Protein AF-A0A660Y9D9-F1 (afdb_monomer)

Structure (mmCIF, N/CA/C/O backbone):
data_AF-A0A660Y9D9-F1
#
_entry.id   AF-A0A660Y9D9-F1
#
loop_
_atom_site.group_PDB
_atom_site.id
_atom_site.type_symbol
_atom_site.label_atom_id
_atom_site.label_alt_id
_atom_site.label_comp_id
_atom_site.label_asym_id
_atom_site.label_entity_id
_atom_site.label_seq_id
_atom_site.pdbx_PDB_ins_code
_atom_site.Cartn_x
_atom_site.Cartn_y
_atom_site.Cartn_z
_atom_site.occupancy
_atom_site.B_iso_or_equiv
_atom_site.auth_seq_id
_atom_site.auth_comp_id
_atom_site.auth_asym_id
_atom_site.auth_atom_id
_atom_site.pdbx_PDB_model_num
ATOM 1 N N . MET A 1 1 ? -37.064 10.511 52.163 1.00 46.44 1 MET A N 1
ATOM 2 C CA . MET A 1 1 ? -36.930 10.255 53.614 1.00 46.44 1 MET A CA 1
ATOM 3 C C . MET A 1 1 ? -36.097 8.996 53.755 1.00 46.44 1 MET A C 1
ATOM 5 O O . MET A 1 1 ? -36.526 7.976 53.234 1.00 46.44 1 MET A O 1
ATOM 9 N N . ASN A 1 2 ? -34.908 9.075 54.355 1.00 69.94 2 ASN A N 1
ATOM 10 C CA . ASN A 1 2 ? -34.035 7.909 54.524 1.00 69.94 2 ASN A CA 1
ATOM 11 C C . ASN A 1 2 ? -34.249 7.341 55.922 1.00 69.94 2 ASN A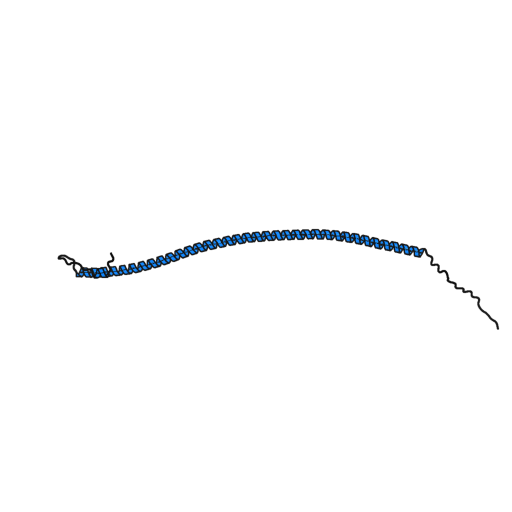 C 1
ATOM 13 O O . ASN A 1 2 ? -33.565 7.733 56.858 1.00 69.94 2 ASN A O 1
ATOM 17 N N . ILE A 1 3 ? -35.248 6.473 56.044 1.00 83.75 3 ILE A N 1
ATOM 18 C CA . ILE A 1 3 ? -35.405 5.601 57.207 1.00 83.75 3 ILE A CA 1
ATOM 19 C C . ILE A 1 3 ? -34.491 4.399 56.970 1.00 83.75 3 ILE A C 1
ATOM 21 O O . ILE A 1 3 ? -34.506 3.821 55.884 1.00 83.75 3 ILE A O 1
ATOM 25 N N . THR A 1 4 ? -33.670 4.050 57.954 1.00 90.12 4 THR A N 1
ATOM 26 C CA . THR A 1 4 ? -32.814 2.860 57.921 1.00 90.12 4 THR A CA 1
ATOM 27 C C . THR A 1 4 ? -33.485 1.686 58.635 1.00 90.12 4 THR A C 1
ATOM 29 O O . THR A 1 4 ? -34.384 1.875 59.451 1.00 90.12 4 THR A O 1
ATOM 32 N N . ALA A 1 5 ? -33.018 0.458 58.389 1.00 91.81 5 ALA A N 1
ATOM 33 C CA . ALA A 1 5 ? -33.470 -0.711 59.152 1.00 91.81 5 ALA A CA 1
ATOM 34 C C . ALA A 1 5 ? -33.264 -0.527 60.671 1.00 91.81 5 ALA A C 1
ATOM 36 O O . ALA A 1 5 ? -34.085 -0.961 61.477 1.00 91.81 5 ALA A O 1
ATOM 37 N N . LEU A 1 6 ? -32.203 0.188 61.068 1.00 91.56 6 LEU A N 1
ATOM 38 C CA . LEU A 1 6 ? -31.941 0.527 62.466 1.00 91.56 6 LEU A CA 1
ATOM 39 C C . LEU A 1 6 ? -32.986 1.497 63.031 1.00 91.56 6 LEU A C 1
ATOM 41 O O . LEU A 1 6 ? -33.392 1.342 64.181 1.00 91.56 6 LEU A O 1
ATOM 45 N N . ASP A 1 7 ? -33.427 2.465 62.228 1.00 93.06 7 ASP A N 1
ATOM 46 C CA . ASP A 1 7 ? -34.483 3.402 62.619 1.00 93.06 7 ASP A CA 1
ATOM 47 C C . ASP A 1 7 ? -35.822 2.675 62.793 1.00 93.06 7 ASP A C 1
ATOM 49 O O . ASP A 1 7 ? -36.541 2.964 63.743 1.00 93.06 7 ASP A O 1
ATOM 53 N N . ILE A 1 8 ? -36.118 1.675 61.950 1.00 92.75 8 ILE A N 1
ATOM 54 C CA . ILE A 1 8 ? -37.310 0.818 62.091 1.00 92.75 8 ILE A CA 1
ATOM 55 C C . ILE A 1 8 ? -37.249 0.017 63.400 1.00 92.75 8 ILE A C 1
ATOM 57 O O . ILE A 1 8 ? -38.225 0.007 64.146 1.00 92.75 8 ILE A O 1
ATOM 61 N N . ARG A 1 9 ? -36.102 -0.598 63.732 1.00 92.06 9 ARG A N 1
ATOM 62 C CA . ARG A 1 9 ? -35.943 -1.365 64.987 1.00 92.06 9 ARG A CA 1
ATOM 63 C C . ARG A 1 9 ? -36.064 -0.510 66.246 1.00 92.06 9 ARG A C 1
ATOM 65 O O . ARG A 1 9 ? -36.518 -1.003 67.273 1.00 92.06 9 ARG A O 1
ATOM 72 N N . LYS A 1 10 ? -35.608 0.744 66.187 1.00 91.75 10 LYS A N 1
ATOM 73 C CA . LYS A 1 10 ? -35.622 1.686 67.319 1.00 91.75 10 LYS A CA 1
ATOM 74 C C . LYS A 1 10 ? -36.890 2.539 67.380 1.00 91.75 10 LYS A C 1
ATOM 76 O O . LYS A 1 10 ? -36.975 3.427 68.226 1.00 91.75 10 LYS A O 1
ATOM 81 N N . GLN A 1 11 ? -37.844 2.323 66.477 1.00 91.81 11 GLN A N 1
ATOM 82 C CA . GLN A 1 11 ? -39.049 3.132 66.414 1.00 91.81 11 GLN A CA 1
ATOM 83 C C . GLN A 1 11 ? -39.934 2.871 67.636 1.00 91.81 11 GLN A C 1
ATOM 85 O O . GLN A 1 11 ? -40.468 1.782 67.817 1.00 91.81 11 GLN A O 1
ATOM 90 N N . GLU A 1 12 ? -40.152 3.909 68.441 1.00 88.81 12 GLU A N 1
ATOM 91 C CA . GLU A 1 12 ? -41.079 3.860 69.570 1.00 88.81 12 GLU A CA 1
ATOM 92 C C . GLU A 1 12 ? -42.437 4.476 69.207 1.00 88.81 12 GLU A C 1
ATOM 94 O O . GLU A 1 12 ? -42.530 5.450 68.449 1.00 88.81 12 GLU A O 1
ATOM 99 N N . PHE A 1 13 ? -43.506 3.927 69.788 1.00 89.56 13 PHE A N 1
ATOM 100 C CA . PHE A 1 13 ? -44.879 4.404 69.616 1.00 89.56 13 PHE A CA 1
ATOM 101 C C . PHE A 1 13 ? -45.487 4.833 70.956 1.00 89.56 13 PHE A C 1
ATOM 103 O O . PHE A 1 13 ? -45.232 4.241 72.006 1.00 89.56 13 PHE A O 1
ATOM 110 N N . ARG A 1 14 ? -46.335 5.869 70.934 1.00 88.62 14 ARG A N 1
ATOM 111 C CA . ARG A 1 14 ? -47.061 6.321 72.132 1.00 88.62 14 ARG A CA 1
ATOM 112 C C . ARG A 1 14 ? -48.135 5.302 72.520 1.00 88.62 14 ARG A C 1
ATOM 114 O O . ARG A 1 14 ? -48.917 4.874 71.675 1.00 88.62 14 ARG A O 1
ATOM 121 N N . LYS A 1 15 ? -48.228 4.979 73.811 1.00 86.50 15 LYS A N 1
ATOM 122 C CA . LYS A 1 15 ? -49.247 4.065 74.353 1.00 86.50 15 LYS A CA 1
ATOM 123 C C . LYS A 1 15 ? -50.598 4.776 74.495 1.00 86.50 15 LYS A C 1
ATOM 125 O O . LYS A 1 15 ? -50.654 5.905 74.978 1.00 86.50 15 LYS A O 1
ATOM 130 N N . THR A 1 16 ? -51.689 4.119 74.099 1.00 89.25 16 THR A N 1
ATOM 131 C CA . THR A 1 16 ? -53.070 4.625 74.230 1.00 89.25 16 THR A CA 1
ATOM 132 C C . THR A 1 16 ? -54.006 3.514 74.728 1.00 89.25 16 THR A C 1
ATOM 134 O O . THR A 1 16 ? -53.710 2.337 74.544 1.00 89.25 16 THR A O 1
ATOM 137 N N . LEU A 1 17 ? -55.130 3.872 75.371 1.00 79.94 17 LEU A N 1
ATOM 138 C CA . LEU A 1 17 ? -56.031 2.946 76.095 1.00 79.94 17 LEU A CA 1
ATOM 139 C C . LEU A 1 17 ? -56.668 1.838 75.213 1.00 79.94 17 LEU A C 1
ATOM 141 O O . LEU A 1 17 ? -57.260 0.902 75.738 1.00 79.94 17 LEU A O 1
ATOM 145 N N . ARG A 1 18 ? -56.568 1.943 73.879 1.00 84.81 18 ARG A N 1
ATOM 146 C CA . ARG A 1 18 ? -57.055 0.973 72.876 1.00 84.81 18 ARG A CA 1
ATOM 147 C C . ARG A 1 18 ? -56.046 0.798 71.721 1.00 84.81 18 ARG A C 1
ATOM 149 O O . ARG A 1 18 ? -56.417 0.895 70.556 1.00 84.81 18 ARG A O 1
ATOM 156 N N . GLY A 1 19 ? -54.762 0.638 72.043 1.00 87.06 19 GLY A N 1
ATOM 157 C CA . GLY A 1 19 ? -53.692 0.406 71.061 1.00 87.06 19 GLY A CA 1
ATOM 158 C C . GLY A 1 19 ? -53.494 -1.070 70.689 1.00 87.06 19 GLY A C 1
ATOM 159 O O . GLY A 1 19 ? -54.082 -1.951 71.310 1.00 87.06 19 GLY A O 1
ATOM 160 N N . PHE A 1 20 ? -52.646 -1.318 69.686 1.00 89.31 20 PHE A N 1
ATOM 161 C CA . PHE A 1 20 ? -52.146 -2.658 69.354 1.00 89.31 20 PHE A CA 1
ATOM 162 C C . PHE A 1 20 ? -51.250 -3.217 70.467 1.00 89.31 20 PHE A C 1
ATOM 164 O O . PHE A 1 20 ? -50.695 -2.449 71.262 1.00 89.31 20 PHE A O 1
ATOM 171 N N . ASP A 1 21 ? -51.098 -4.542 70.503 1.00 90.62 21 ASP A N 1
ATOM 172 C CA . ASP A 1 21 ? -50.178 -5.205 71.422 1.00 90.62 21 ASP A CA 1
ATOM 173 C C . ASP A 1 21 ? -48.735 -4.766 71.132 1.00 90.62 21 ASP A C 1
ATOM 175 O O . ASP A 1 21 ? -48.250 -4.832 70.003 1.00 90.62 21 ASP A O 1
ATOM 179 N N . THR A 1 22 ? -48.049 -4.278 72.162 1.00 88.75 22 THR A N 1
ATOM 180 C CA . THR A 1 22 ? -46.679 -3.782 72.043 1.00 88.75 22 THR A CA 1
ATOM 181 C C . THR A 1 22 ? -45.675 -4.869 71.669 1.00 88.75 22 THR A C 1
ATOM 183 O O . THR A 1 22 ? -44.701 -4.557 70.991 1.00 88.75 22 THR A O 1
ATOM 186 N N . GLU A 1 23 ? -45.889 -6.114 72.098 1.00 90.31 23 GLU A N 1
ATOM 187 C CA . GLU A 1 23 ? -44.989 -7.231 71.792 1.00 90.31 23 GLU A CA 1
ATOM 188 C C . GLU A 1 23 ? -45.150 -7.666 70.329 1.00 90.31 23 GLU A C 1
ATOM 190 O O . GLU A 1 23 ? -44.163 -7.790 69.606 1.00 90.31 23 GLU A O 1
ATOM 195 N N . GLU A 1 24 ? -46.392 -7.768 69.848 1.00 93.56 24 GLU A N 1
ATOM 196 C CA . GLU A 1 24 ? -46.696 -8.077 68.443 1.00 93.56 24 GLU A CA 1
ATOM 197 C C . GLU A 1 24 ? -46.163 -6.993 67.491 1.00 93.56 24 GLU A C 1
ATOM 199 O O . GLU A 1 24 ? -45.540 -7.300 66.470 1.00 93.56 24 GLU A O 1
ATOM 204 N N . VAL A 1 25 ? -46.335 -5.714 67.850 1.00 93.56 25 VAL A N 1
ATOM 205 C CA . VAL A 1 25 ? -45.777 -4.590 67.084 1.00 93.56 25 VAL A CA 1
ATOM 206 C C . VAL A 1 25 ? -44.250 -4.658 67.044 1.00 93.56 25 VAL A C 1
ATOM 208 O O . VAL A 1 25 ? -43.673 -4.441 65.980 1.00 93.56 25 VAL A O 1
ATOM 211 N N . GLN A 1 26 ? -43.583 -4.992 68.153 1.00 91.56 26 GLN A N 1
ATOM 212 C CA . GLN A 1 26 ? -42.122 -5.090 68.188 1.00 91.56 26 GLN A CA 1
ATOM 213 C C . GLN A 1 26 ? -41.598 -6.218 67.285 1.00 91.56 26 GLN A C 1
ATOM 215 O O . GLN A 1 26 ? -40.670 -5.991 66.509 1.00 91.56 26 GLN A O 1
ATOM 220 N N . VAL A 1 27 ? -42.227 -7.399 67.319 1.00 95.06 27 VAL A N 1
ATOM 221 C CA . VAL A 1 27 ? -41.882 -8.531 66.436 1.00 95.06 27 VAL A CA 1
ATOM 222 C C . VAL A 1 27 ? -42.085 -8.165 64.960 1.00 95.06 27 VAL A C 1
ATOM 224 O O . VAL A 1 27 ? -41.260 -8.501 64.101 1.00 95.06 27 VAL A O 1
ATOM 227 N N . PHE A 1 28 ? -43.157 -7.432 64.646 1.00 95.56 28 PHE A N 1
ATOM 228 C CA . PHE A 1 28 ? -43.389 -6.935 63.292 1.00 95.56 28 PHE A CA 1
ATOM 229 C C . PHE A 1 28 ? -42.315 -5.928 62.854 1.00 95.56 28 PHE A C 1
ATOM 231 O O . PHE A 1 28 ? -41.824 -6.027 61.730 1.00 95.56 28 PHE A O 1
ATOM 238 N N . LEU A 1 29 ? -41.912 -4.990 63.721 1.00 95.25 29 LEU A N 1
ATOM 239 C CA . LEU A 1 29 ? -40.839 -4.030 63.428 1.00 95.25 29 LEU A CA 1
ATOM 240 C C . LEU A 1 29 ? -39.491 -4.719 63.200 1.00 95.25 29 LEU A C 1
ATOM 242 O O . LEU A 1 29 ? -38.760 -4.311 62.300 1.00 95.25 29 LEU A O 1
ATOM 246 N N . GLU A 1 30 ? -39.164 -5.765 63.964 1.00 94.94 30 GLU A N 1
ATOM 247 C CA . GLU A 1 30 ? -37.960 -6.573 63.729 1.00 94.94 30 GLU A CA 1
ATOM 248 C C . GLU A 1 30 ? -37.997 -7.238 62.352 1.00 94.94 30 GLU A C 1
ATOM 250 O O . GLU A 1 30 ? -37.072 -7.065 61.558 1.00 94.94 30 GLU A O 1
ATOM 255 N N . THR A 1 31 ? -39.107 -7.901 62.022 1.00 96.12 31 THR A N 1
ATOM 256 C CA . THR A 1 31 ? -39.289 -8.559 60.719 1.00 96.12 31 THR A CA 1
ATOM 257 C C . THR A 1 31 ? -39.234 -7.553 59.563 1.00 96.12 31 THR A C 1
ATOM 259 O O . THR A 1 31 ? -38.600 -7.798 58.534 1.00 96.12 31 THR A O 1
ATOM 262 N N . ALA A 1 32 ? -39.876 -6.392 59.725 1.00 95.75 32 ALA A N 1
ATOM 263 C CA . ALA A 1 32 ? -39.870 -5.320 58.736 1.00 95.75 32 ALA A CA 1
ATOM 264 C C . ALA A 1 32 ? -38.468 -4.724 58.556 1.00 95.75 32 ALA A C 1
ATOM 266 O O . ALA A 1 32 ? -38.061 -4.450 57.426 1.00 95.75 32 ALA A O 1
ATOM 267 N N . ALA A 1 33 ? -37.715 -4.549 59.644 1.00 95.69 33 ALA A N 1
ATOM 268 C CA . ALA A 1 33 ? -36.340 -4.079 59.587 1.00 95.69 33 ALA A CA 1
ATOM 269 C C . ALA A 1 33 ? -35.421 -5.073 58.866 1.00 95.69 33 ALA A C 1
ATOM 271 O O . ALA A 1 33 ? -34.627 -4.647 58.028 1.00 95.69 33 ALA A O 1
ATOM 272 N N . ASP A 1 34 ? -35.559 -6.374 59.129 1.00 96.31 34 ASP A N 1
ATOM 273 C CA . ASP A 1 34 ? -34.775 -7.425 58.467 1.00 96.31 34 ASP A CA 1
ATOM 274 C C . ASP A 1 34 ? -35.046 -7.463 56.961 1.00 96.31 34 ASP A C 1
ATOM 276 O O . ASP A 1 34 ? -34.116 -7.460 56.148 1.00 96.31 34 ASP A O 1
ATOM 280 N N . ALA A 1 35 ? -36.324 -7.420 56.571 1.00 95.62 35 ALA A N 1
ATOM 281 C CA . ALA A 1 35 ? -36.722 -7.345 55.169 1.00 95.62 35 ALA A CA 1
ATOM 282 C C . ALA A 1 35 ? -36.191 -6.068 54.495 1.00 95.62 35 ALA A C 1
ATOM 284 O O . ALA A 1 35 ? -35.715 -6.110 53.357 1.00 95.62 35 ALA A O 1
ATOM 285 N N . PHE A 1 36 ? -36.224 -4.933 55.200 1.00 95.69 36 PHE A N 1
ATOM 286 C CA . PHE A 1 36 ? -35.705 -3.666 54.693 1.00 95.69 36 PHE A CA 1
ATOM 287 C C . PHE A 1 36 ? -34.180 -3.689 54.530 1.00 95.69 36 PHE A C 1
ATOM 289 O O . PHE A 1 36 ? -33.657 -3.178 53.535 1.00 95.69 36 PHE A O 1
ATOM 296 N N . GLU A 1 37 ? -33.449 -4.311 55.457 1.00 94.81 37 GLU A N 1
ATOM 297 C CA . GLU A 1 37 ? -31.999 -4.484 55.349 1.00 94.81 37 GLU A CA 1
ATOM 298 C C . GLU A 1 37 ? -31.635 -5.377 54.156 1.00 94.81 37 GLU A C 1
ATOM 300 O O . GLU A 1 37 ? -30.747 -5.023 53.373 1.00 94.81 37 GLU A O 1
ATOM 305 N N . ALA A 1 38 ? -32.353 -6.490 53.972 1.00 96.00 38 ALA A N 1
ATOM 306 C CA . ALA A 1 38 ? -32.176 -7.384 52.831 1.00 96.00 38 ALA A CA 1
ATOM 307 C C . ALA A 1 38 ? -32.410 -6.654 51.498 1.00 96.00 38 ALA A C 1
ATOM 309 O O . ALA A 1 38 ? -31.541 -6.681 50.624 1.00 96.00 38 ALA A O 1
ATOM 310 N N . LEU A 1 39 ? -33.518 -5.912 51.383 1.00 96.38 39 LEU A N 1
ATOM 311 C CA . LEU A 1 39 ? -33.822 -5.080 50.214 1.00 96.38 39 LEU A CA 1
ATOM 312 C C . LEU A 1 39 ? -32.748 -4.019 49.963 1.00 96.38 39 LEU A C 1
ATOM 314 O O . LEU A 1 39 ? -32.374 -3.772 48.818 1.00 96.38 39 LEU A O 1
ATOM 318 N N . THR A 1 40 ? -32.226 -3.388 51.016 1.00 94.75 40 THR A N 1
ATOM 319 C CA . THR A 1 40 ? -31.189 -2.357 50.877 1.00 94.75 40 THR A CA 1
ATOM 320 C C . THR A 1 40 ? -29.881 -2.955 50.353 1.00 94.75 40 THR A C 1
ATOM 322 O O . THR A 1 40 ? -29.260 -2.378 49.457 1.00 94.75 40 THR A O 1
ATOM 325 N N . LYS A 1 41 ? -29.484 -4.131 50.860 1.00 95.69 41 LYS A N 1
ATOM 326 C CA . LYS A 1 41 ? -28.310 -4.878 50.379 1.00 95.69 41 LYS A CA 1
ATOM 327 C C . LYS A 1 41 ? -28.470 -5.309 48.923 1.00 95.69 41 LYS A C 1
ATOM 329 O O . LYS A 1 41 ? -27.555 -5.113 48.126 1.00 95.69 41 LYS A O 1
ATOM 334 N N . GLU A 1 42 ? -29.632 -5.843 48.563 1.00 97.38 42 GLU A N 1
ATOM 335 C CA . GLU A 1 42 ? -29.926 -6.262 47.193 1.00 97.38 42 GLU A CA 1
ATOM 336 C C . GLU A 1 42 ? -29.922 -5.067 46.224 1.00 97.38 42 GLU A C 1
ATOM 338 O O . GLU A 1 42 ? -29.299 -5.119 45.165 1.00 97.38 42 GLU A O 1
ATOM 343 N N . ASN A 1 43 ? -30.521 -3.938 46.620 1.00 96.75 43 ASN A N 1
ATOM 344 C CA . ASN A 1 43 ? -30.518 -2.712 45.823 1.00 96.75 43 ASN A CA 1
ATOM 345 C C . ASN A 1 43 ? -29.094 -2.179 45.605 1.00 96.75 43 ASN A C 1
ATOM 347 O O . ASN A 1 43 ? -28.745 -1.795 44.490 1.00 96.75 43 ASN A O 1
ATOM 351 N N . ALA A 1 44 ? -28.247 -2.202 46.641 1.00 96.31 44 ALA A N 1
ATOM 352 C CA . ALA A 1 44 ? -26.841 -1.830 46.513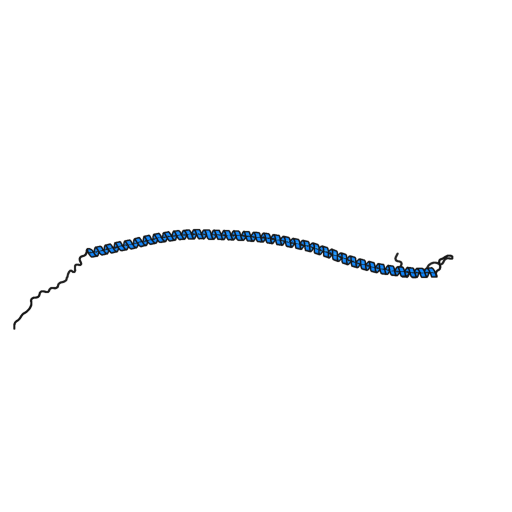 1.00 96.31 44 ALA A CA 1
ATOM 353 C C . ALA A 1 44 ? -26.094 -2.747 45.527 1.00 96.31 44 ALA A C 1
ATOM 355 O O . ALA A 1 44 ? -25.396 -2.248 44.643 1.00 96.31 44 ALA A O 1
ATOM 356 N N . ALA A 1 45 ? -26.302 -4.065 45.614 1.00 97.62 45 ALA A N 1
ATOM 357 C CA . ALA A 1 45 ? -25.702 -5.034 44.697 1.00 97.62 45 ALA A CA 1
ATOM 358 C C . ALA A 1 45 ? -26.178 -4.842 43.244 1.00 97.62 45 ALA A C 1
ATOM 360 O O . ALA A 1 45 ? -25.374 -4.912 42.308 1.00 97.62 45 ALA A O 1
ATOM 361 N N . PHE A 1 46 ? -27.467 -4.555 43.031 1.00 98.12 46 PHE A N 1
ATOM 362 C CA . PHE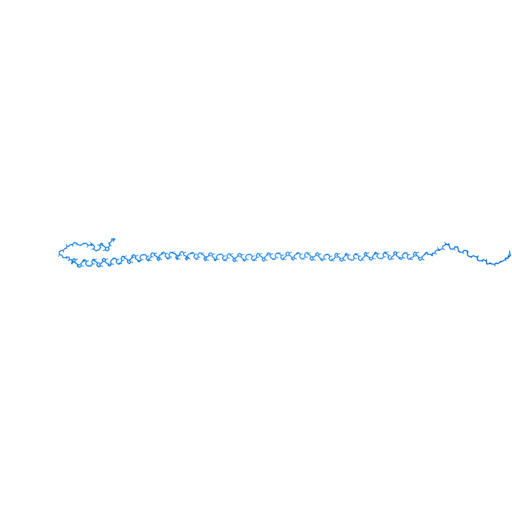 A 1 46 ? -27.989 -4.246 41.700 1.00 98.12 46 PHE A CA 1
ATOM 363 C C . PHE A 1 46 ? -27.424 -2.946 41.141 1.00 98.12 46 PHE A C 1
ATOM 365 O O . PHE A 1 46 ? -27.028 -2.932 39.979 1.00 98.12 46 PHE A O 1
ATOM 372 N N . ARG A 1 47 ? -27.322 -1.881 41.945 1.00 97.81 47 ARG A N 1
ATOM 373 C CA . ARG A 1 47 ? -26.709 -0.614 41.509 1.00 97.81 47 ARG A CA 1
ATOM 374 C C . ARG A 1 47 ? -25.260 -0.803 41.084 1.00 97.81 47 A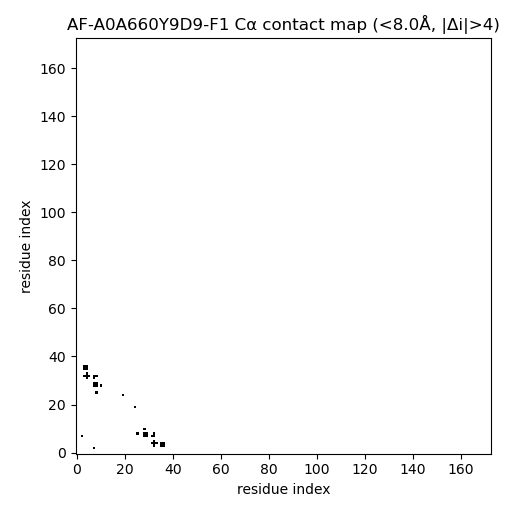RG A C 1
ATOM 376 O O . ARG A 1 47 ? -24.870 -0.322 40.028 1.00 97.81 47 ARG A O 1
ATOM 383 N N . GLU A 1 48 ? -24.484 -1.554 41.859 1.00 98.19 48 GLU A N 1
ATOM 384 C CA . GLU A 1 48 ? -23.097 -1.867 41.511 1.00 98.19 48 GLU A CA 1
ATOM 385 C C . GLU A 1 48 ? -23.010 -2.687 40.212 1.00 98.19 48 GLU A C 1
ATOM 387 O O . GLU A 1 48 ? -22.153 -2.451 39.360 1.00 98.19 48 GLU A O 1
ATOM 392 N N . ARG A 1 49 ? -23.923 -3.648 40.021 1.00 98.19 49 ARG A N 1
ATOM 393 C CA . ARG A 1 49 ? -23.996 -4.428 38.781 1.00 98.19 49 ARG A CA 1
ATOM 394 C C . ARG A 1 49 ? -24.386 -3.571 37.578 1.00 98.19 49 ARG A C 1
ATOM 396 O O . ARG A 1 49 ? -23.790 -3.760 36.523 1.00 98.19 49 ARG A O 1
ATOM 403 N N . ILE A 1 50 ? -25.347 -2.662 37.732 1.00 98.44 50 ILE A N 1
ATOM 404 C CA . ILE A 1 50 ? -25.754 -1.718 36.684 1.00 98.44 50 ILE A CA 1
ATOM 405 C C . ILE A 1 50 ? -24.564 -0.849 36.292 1.00 98.44 50 ILE A C 1
ATOM 407 O O . ILE A 1 50 ? -24.217 -0.836 35.118 1.00 98.44 50 ILE A O 1
ATOM 411 N N . GLN A 1 51 ? -23.866 -0.255 37.264 1.00 98.31 51 GLN A N 1
ATOM 412 C CA . GLN A 1 51 ? -22.692 0.573 36.987 1.00 98.31 51 GLN A CA 1
ATOM 413 C C . GLN A 1 51 ? -21.630 -0.192 36.183 1.00 98.31 51 GLN A C 1
ATOM 415 O O . GLN A 1 51 ? -21.161 0.286 35.156 1.00 98.31 51 GLN A O 1
ATOM 420 N N . ARG A 1 52 ? -21.306 -1.432 36.580 1.00 98.31 52 ARG A N 1
ATOM 421 C CA . ARG A 1 52 ? -20.350 -2.271 35.831 1.00 98.31 52 ARG A CA 1
ATOM 422 C C . ARG A 1 52 ? -20.791 -2.559 34.395 1.00 98.31 52 ARG A C 1
ATOM 424 O O . ARG A 1 52 ? -19.951 -2.635 33.495 1.00 98.31 52 ARG A O 1
ATOM 431 N N . LEU A 1 53 ? -22.086 -2.792 34.185 1.00 98.06 53 LEU A N 1
ATOM 432 C CA . LEU A 1 53 ? -22.639 -3.055 32.857 1.00 98.06 53 LEU A CA 1
ATOM 433 C C . LEU A 1 53 ? -22.629 -1.792 31.993 1.00 98.06 53 LEU A C 1
ATOM 435 O O . LEU A 1 53 ? -22.286 -1.884 30.819 1.00 98.06 53 LEU A O 1
ATOM 439 N N . GLU A 1 54 ? -22.945 -0.634 32.568 1.00 98.31 54 GLU A N 1
ATOM 440 C CA . GLU A 1 54 ? -22.876 0.665 31.892 1.00 98.31 54 GLU A CA 1
ATOM 441 C C . GLU A 1 54 ? -21.440 1.004 31.476 1.00 98.31 54 GLU A C 1
ATOM 443 O O . GLU A 1 54 ? -21.210 1.360 30.320 1.00 98.31 54 GLU A O 1
ATOM 448 N N . ASP A 1 55 ? -20.463 0.792 32.361 1.00 98.31 55 ASP A N 1
ATOM 449 C CA . ASP A 1 55 ? -19.043 1.000 32.055 1.00 98.31 55 ASP A CA 1
ATOM 450 C C . ASP A 1 55 ? -18.571 0.071 30.922 1.00 98.31 55 ASP A C 1
ATOM 452 O O . ASP A 1 55 ? -17.867 0.491 29.998 1.00 98.31 55 ASP A O 1
ATOM 456 N N . SER A 1 56 ? -18.998 -1.196 30.957 1.00 98.19 56 SER A N 1
ATOM 457 C CA . SER A 1 56 ? -18.683 -2.175 29.908 1.00 98.19 56 SER A CA 1
ATOM 458 C C . SER A 1 56 ? -19.323 -1.795 28.574 1.00 98.19 56 SER A C 1
ATOM 460 O O . SER A 1 56 ? -18.674 -1.877 27.533 1.00 98.19 56 SER A O 1
ATOM 462 N N . LEU A 1 57 ? -20.582 -1.350 28.594 1.00 98.38 57 LEU A N 1
ATOM 463 C CA . LEU A 1 57 ? -21.290 -0.904 27.399 1.00 98.38 57 LEU A CA 1
ATOM 464 C C . LEU A 1 57 ? -20.592 0.312 26.784 1.00 98.38 57 LEU A C 1
ATOM 466 O O . LEU A 1 57 ? -20.316 0.311 25.590 1.00 98.38 57 LEU A O 1
ATOM 470 N N . ALA A 1 58 ? -20.225 1.302 27.600 1.00 98.12 58 ALA A N 1
ATOM 471 C CA . ALA A 1 58 ? -19.485 2.475 27.144 1.00 98.12 58 ALA A CA 1
ATOM 472 C C . ALA A 1 58 ? -18.136 2.096 26.508 1.00 98.12 58 ALA A C 1
ATOM 474 O O . ALA A 1 58 ? -17.756 2.653 25.474 1.00 98.12 58 ALA A O 1
ATOM 475 N N . HIS A 1 59 ? -17.426 1.122 27.088 1.00 98.12 59 HIS A N 1
ATOM 476 C CA . HIS A 1 59 ? -16.198 0.588 26.506 1.00 98.12 59 HIS A CA 1
ATOM 477 C C . HIS A 1 59 ? -16.441 -0.053 25.132 1.00 98.12 59 HIS A C 1
ATOM 479 O O . HIS A 1 59 ? -15.739 0.282 24.176 1.00 98.12 59 HIS A O 1
ATOM 485 N N . TYR A 1 60 ? -17.447 -0.925 25.014 1.00 98.25 60 TYR A N 1
ATOM 486 C CA . TYR A 1 60 ? -17.763 -1.592 23.750 1.00 98.25 60 TYR A CA 1
ATOM 487 C C . TYR A 1 60 ? -18.224 -0.619 22.667 1.00 98.25 60 TYR A C 1
ATOM 489 O O . TYR A 1 60 ? -17.746 -0.725 21.543 1.00 98.25 60 TYR A O 1
ATOM 497 N N . THR A 1 61 ? -19.050 0.376 22.997 1.00 98.12 61 THR A N 1
ATOM 498 C CA . THR A 1 61 ? -19.466 1.415 22.042 1.00 98.12 61 THR A CA 1
ATOM 499 C C . THR A 1 61 ? -18.265 2.196 21.510 1.00 98.12 61 THR A C 1
ATOM 501 O O . THR A 1 61 ? -18.154 2.451 20.312 1.00 98.12 61 THR A O 1
ATOM 504 N N . LYS A 1 62 ? -17.310 2.547 22.382 1.00 98.19 62 LYS A N 1
ATOM 505 C CA . LYS A 1 62 ? -16.088 3.242 21.957 1.00 98.19 62 LYS A CA 1
ATOM 506 C C . LYS A 1 62 ? -15.207 2.357 21.068 1.00 98.19 62 LYS A C 1
ATOM 508 O O . LYS A 1 62 ? -14.613 2.845 20.103 1.00 98.19 62 LYS A O 1
ATOM 513 N N . LEU A 1 63 ? -15.111 1.069 21.395 1.00 98.31 63 LEU A N 1
ATOM 514 C CA . LEU A 1 63 ? -14.369 0.095 20.599 1.00 98.31 63 LEU A CA 1
ATOM 515 C C . LEU A 1 63 ? -15.001 -0.087 19.216 1.00 98.31 63 LEU A C 1
ATOM 517 O O . LEU A 1 63 ? -14.286 -0.043 18.220 1.00 98.31 63 LEU A O 1
ATOM 521 N N . GLU A 1 64 ? -16.323 -0.235 19.150 1.00 98.12 64 GLU A N 1
ATOM 522 C CA . GLU A 1 64 ? -17.082 -0.328 17.901 1.00 98.12 64 GLU A CA 1
ATOM 523 C C . GLU A 1 64 ? -16.830 0.891 17.011 1.00 98.12 64 GLU A C 1
ATOM 525 O O . GLU A 1 64 ? -16.473 0.733 15.844 1.00 98.12 64 GLU A O 1
ATOM 530 N N . GLN A 1 65 ? -16.903 2.099 17.576 1.00 98.00 65 GLN A N 1
ATOM 531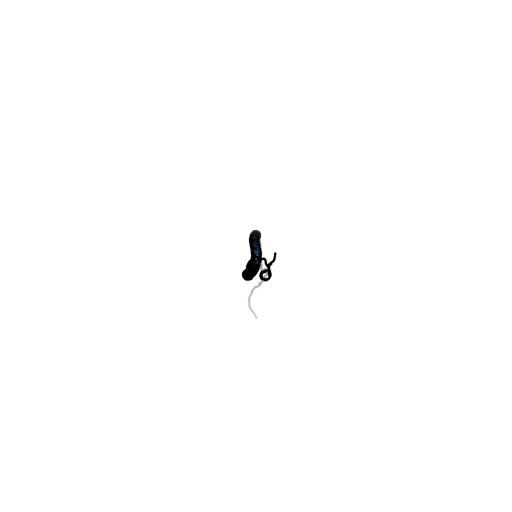 C CA . GLN A 1 65 ? -16.642 3.325 16.825 1.00 98.00 65 GLN A CA 1
ATOM 532 C C . GLN A 1 65 ? -15.205 3.377 16.288 1.00 98.00 65 GLN A C 1
ATOM 534 O O . GLN A 1 65 ? -14.984 3.678 15.118 1.00 98.00 65 GLN A O 1
ATOM 539 N N . THR A 1 66 ? -14.228 2.981 17.108 1.00 98.12 66 THR A N 1
ATOM 540 C CA . THR A 1 66 ? -12.820 2.907 16.685 1.00 98.12 66 THR A CA 1
ATOM 541 C C . THR A 1 66 ? -12.623 1.896 15.553 1.00 98.12 66 THR A C 1
ATOM 543 O O . THR A 1 66 ? -11.885 2.158 14.602 1.00 98.12 66 THR A O 1
ATOM 546 N N . LEU A 1 67 ? -13.280 0.736 15.631 1.00 97.94 67 LEU A N 1
ATOM 547 C CA . LEU A 1 67 ? -13.219 -0.292 14.593 1.00 97.94 67 LEU A CA 1
ATOM 548 C C . LEU A 1 67 ? -13.855 0.191 13.290 1.00 97.94 67 LEU A C 1
ATOM 550 O O . LEU A 1 67 ? -13.285 -0.030 12.221 1.00 97.94 67 LEU A O 1
ATOM 554 N N . GLN A 1 68 ? -14.990 0.883 13.371 1.00 97.94 68 GLN A N 1
ATOM 555 C CA . GLN A 1 68 ? -15.657 1.461 12.212 1.00 97.94 68 GLN A CA 1
ATOM 556 C C . GLN A 1 68 ? -14.773 2.510 11.523 1.00 97.94 68 GLN A C 1
ATOM 558 O O . GLN A 1 68 ? -14.561 2.425 10.312 1.00 97.94 68 GLN A O 1
ATOM 563 N N . ASP A 1 69 ? -14.181 3.430 12.287 1.00 97.81 69 ASP A N 1
ATOM 564 C CA . ASP A 1 69 ? -13.263 4.448 11.762 1.00 97.81 69 ASP A CA 1
ATOM 565 C C . ASP A 1 69 ? -12.015 3.812 11.129 1.00 97.81 69 ASP A C 1
ATOM 567 O O . ASP A 1 69 ? -11.556 4.219 10.055 1.00 97.81 69 ASP A O 1
ATOM 571 N N . THR A 1 70 ? -11.489 2.758 11.759 1.00 97.81 70 THR A N 1
ATOM 572 C CA . THR A 1 70 ? -10.343 2.000 11.244 1.00 97.81 70 THR A CA 1
ATOM 573 C C . THR A 1 70 ? -10.683 1.312 9.923 1.00 97.81 70 THR A C 1
ATOM 575 O O . THR A 1 70 ? -9.886 1.370 8.989 1.00 97.81 70 THR A O 1
ATOM 578 N N . LEU A 1 71 ? -11.866 0.699 9.807 1.00 98.00 71 LEU A N 1
ATOM 579 C CA . LEU A 1 71 ? -12.323 0.057 8.571 1.00 98.00 71 LEU A CA 1
ATOM 580 C C . LEU A 1 71 ? -12.481 1.066 7.431 1.00 98.00 71 LEU A C 1
ATOM 582 O O . LEU A 1 71 ? -12.020 0.807 6.319 1.00 98.00 71 LEU A O 1
ATOM 586 N N . VAL A 1 72 ? -13.078 2.228 7.705 1.00 97.94 72 VAL A N 1
ATOM 587 C CA . VAL A 1 72 ? -13.217 3.303 6.711 1.00 97.94 72 VAL A CA 1
ATOM 588 C C . VAL A 1 72 ? -11.844 3.789 6.250 1.00 97.94 72 VAL A C 1
ATOM 590 O O . VAL A 1 72 ? -11.596 3.897 5.049 1.00 97.94 72 VAL A O 1
ATOM 593 N N . THR A 1 73 ? -10.925 4.014 7.189 1.00 98.12 73 THR A N 1
ATOM 594 C CA . THR A 1 73 ? -9.554 4.440 6.881 1.00 98.12 73 THR A CA 1
ATOM 595 C C . THR A 1 73 ? -8.816 3.384 6.055 1.00 98.12 73 THR A C 1
ATOM 597 O O . THR A 1 73 ? -8.193 3.708 5.045 1.00 98.12 73 THR A O 1
ATOM 600 N N . ALA A 1 74 ? -8.917 2.106 6.429 1.00 97.44 74 ALA A N 1
ATOM 601 C CA . ALA A 1 74 ? -8.300 1.005 5.695 1.00 97.44 74 ALA A CA 1
ATOM 602 C C . ALA A 1 74 ? -8.840 0.898 4.258 1.00 97.44 74 ALA A C 1
ATOM 604 O O . ALA A 1 74 ? -8.066 0.674 3.322 1.00 97.44 74 ALA A O 1
ATOM 605 N N . GLN A 1 75 ? -10.145 1.113 4.067 1.00 97.19 75 GLN A N 1
ATOM 606 C CA . GLN A 1 75 ? -10.762 1.143 2.742 1.00 97.19 75 GLN A CA 1
ATOM 607 C C . GLN A 1 75 ? -10.221 2.308 1.902 1.00 97.19 75 GLN A C 1
ATOM 609 O O . GLN A 1 75 ? -9.784 2.093 0.773 1.00 97.19 75 GLN A O 1
ATOM 614 N N . GLN A 1 76 ? -10.148 3.517 2.469 1.00 97.75 76 GLN A N 1
ATOM 615 C CA . GLN A 1 76 ? -9.579 4.691 1.793 1.00 97.75 76 GLN A CA 1
ATOM 616 C C . GLN A 1 76 ? -8.110 4.483 1.397 1.00 97.75 76 GLN A C 1
ATOM 618 O O . GLN A 1 76 ? -7.709 4.805 0.275 1.00 97.75 76 GLN A O 1
ATOM 623 N N . VAL A 1 77 ? -7.298 3.900 2.285 1.00 98.12 77 VAL A N 1
ATOM 624 C CA . VAL A 1 77 ? -5.896 3.567 1.986 1.00 98.12 77 VAL A CA 1
ATOM 625 C C . VAL A 1 77 ? -5.816 2.551 0.850 1.00 98.12 77 VAL A C 1
ATOM 627 O O . VAL A 1 77 ? -5.028 2.729 -0.077 1.00 98.12 77 VAL A O 1
ATOM 630 N N . THR A 1 78 ? -6.657 1.519 0.876 1.00 98.00 78 THR A N 1
ATOM 631 C CA . THR A 1 78 ? -6.696 0.491 -0.172 1.00 98.00 78 THR A CA 1
ATOM 632 C C . THR A 1 78 ? -7.068 1.088 -1.527 1.00 98.00 78 THR A C 1
ATOM 634 O O . THR A 1 78 ? -6.399 0.814 -2.527 1.00 98.00 78 THR A O 1
ATOM 637 N N . ASP A 1 79 ? -8.092 1.939 -1.571 1.00 97.88 79 ASP A N 1
ATOM 638 C CA . ASP A 1 79 ? -8.546 2.568 -2.810 1.00 97.88 79 ASP A CA 1
ATOM 639 C C . ASP A 1 79 ? -7.510 3.554 -3.359 1.00 97.88 79 ASP A C 1
ATOM 641 O O . ASP A 1 79 ? -7.173 3.483 -4.543 1.00 97.88 79 ASP A O 1
ATOM 645 N N . SER A 1 80 ? -6.915 4.391 -2.501 1.00 97.94 80 SER A N 1
ATOM 646 C CA . SER A 1 80 ? -5.838 5.306 -2.909 1.00 97.94 80 SER A CA 1
ATOM 647 C C . SER A 1 80 ? -4.600 4.557 -3.416 1.00 97.94 80 SER A C 1
ATOM 649 O O . SER A 1 80 ? -4.005 4.944 -4.422 1.00 97.94 80 SER A O 1
ATOM 651 N N . THR A 1 81 ? -4.248 3.433 -2.783 1.00 98.31 81 THR A N 1
ATOM 652 C CA . THR A 1 81 ? -3.134 2.571 -3.203 1.00 98.31 81 THR A CA 1
ATOM 653 C C . THR A 1 81 ? -3.414 1.953 -4.568 1.00 98.31 81 THR A C 1
ATOM 655 O O . THR A 1 81 ? -2.556 1.981 -5.450 1.00 98.31 81 THR A O 1
ATOM 658 N N . ARG A 1 82 ? -4.634 1.441 -4.785 1.00 98.06 82 ARG A N 1
ATOM 659 C CA . ARG A 1 82 ? -5.057 0.888 -6.078 1.00 98.06 82 ARG A CA 1
ATOM 660 C C . ARG A 1 82 ? -5.040 1.951 -7.177 1.00 98.06 82 ARG A C 1
ATOM 662 O O . ARG A 1 82 ? -4.629 1.652 -8.296 1.00 98.06 82 ARG A O 1
ATOM 669 N N . GLU A 1 83 ? -5.496 3.164 -6.885 1.00 98.19 83 GLU A N 1
ATOM 670 C CA . GLU A 1 83 ? -5.496 4.262 -7.851 1.00 98.19 83 GLU A CA 1
ATOM 671 C C . GLU A 1 83 ? -4.071 4.699 -8.213 1.00 98.19 83 GLU A C 1
ATOM 673 O O . GLU A 1 83 ? -3.747 4.815 -9.395 1.00 98.19 83 GLU A O 1
ATOM 678 N N . ASN A 1 84 ? -3.199 4.867 -7.215 1.00 98.00 84 ASN A N 1
ATOM 679 C CA . ASN A 1 84 ? -1.794 5.207 -7.431 1.00 98.00 84 ASN A CA 1
ATOM 680 C C . ASN A 1 84 ? -1.080 4.136 -8.265 1.00 98.00 84 ASN A C 1
ATOM 682 O O . ASN A 1 84 ? -0.438 4.480 -9.252 1.00 98.00 84 ASN A O 1
ATOM 686 N N . ALA A 1 85 ? -1.269 2.852 -7.943 1.00 98.12 85 ALA A N 1
ATOM 687 C CA . ALA A 1 85 ? -0.682 1.749 -8.705 1.00 98.12 85 ALA A CA 1
ATOM 688 C C . ALA A 1 85 ? -1.150 1.730 -10.171 1.00 98.12 85 ALA A C 1
ATOM 690 O O . ALA A 1 85 ? -0.359 1.446 -11.068 1.00 98.12 85 ALA A O 1
ATOM 691 N N . ARG A 1 86 ? -2.422 2.064 -10.442 1.00 98.06 86 ARG A N 1
ATOM 692 C CA . ARG A 1 86 ? -2.928 2.206 -11.820 1.00 98.06 86 ARG A CA 1
ATOM 693 C C . ARG A 1 86 ? -2.262 3.369 -12.549 1.00 98.06 86 ARG A C 1
ATOM 695 O O . ARG A 1 86 ? -1.784 3.179 -13.662 1.00 98.06 86 ARG A O 1
ATOM 702 N N . ARG A 1 87 ? -2.188 4.546 -11.915 1.00 98.12 87 ARG A N 1
ATOM 703 C CA . ARG A 1 87 ? -1.531 5.728 -12.498 1.00 98.12 87 ARG A CA 1
ATOM 704 C C . ARG A 1 87 ? -0.054 5.465 -12.797 1.00 98.12 87 ARG A C 1
ATOM 706 O O . ARG A 1 87 ? 0.430 5.856 -13.854 1.00 98.12 87 ARG A O 1
ATOM 713 N N . GLU A 1 88 ? 0.646 4.792 -11.891 1.00 98.12 88 GLU A N 1
ATOM 714 C CA . GLU A 1 88 ? 2.050 4.421 -12.064 1.00 98.12 88 GLU A CA 1
ATOM 715 C C . GLU A 1 88 ? 2.233 3.404 -13.197 1.00 98.12 88 GLU A C 1
ATOM 717 O O . GLU A 1 88 ? 3.095 3.593 -14.051 1.00 98.12 88 GLU A O 1
ATOM 722 N N . ALA A 1 89 ? 1.373 2.384 -13.282 1.00 98.31 89 ALA A N 1
ATOM 723 C CA . ALA A 1 89 ? 1.397 1.426 -14.386 1.00 98.31 89 ALA A CA 1
ATOM 724 C C . ALA A 1 89 ? 1.177 2.104 -15.750 1.00 98.31 89 ALA A C 1
ATOM 726 O O . ALA A 1 89 ? 1.916 1.832 -16.699 1.00 98.31 89 ALA A O 1
ATOM 727 N N . ASP A 1 90 ? 0.209 3.020 -15.849 1.00 98.19 90 ASP A N 1
ATOM 728 C CA . ASP A 1 90 ? -0.049 3.779 -17.078 1.00 98.19 90 ASP A CA 1
ATOM 729 C C . ASP A 1 90 ? 1.154 4.648 -17.473 1.00 98.19 90 ASP A C 1
ATOM 731 O O . ASP A 1 90 ? 1.500 4.750 -18.655 1.00 98.19 90 ASP A O 1
ATOM 735 N N . LEU A 1 91 ? 1.819 5.251 -16.484 1.00 98.44 91 LEU A N 1
ATOM 736 C CA . LEU A 1 91 ? 3.015 6.060 -16.686 1.00 98.44 91 LEU A CA 1
ATOM 737 C C . LEU A 1 91 ? 4.184 5.203 -17.188 1.00 98.44 91 LEU A C 1
ATOM 739 O O . LEU A 1 91 ? 4.770 5.546 -18.213 1.00 98.44 91 LEU A O 1
ATOM 743 N N . ILE A 1 92 ? 4.444 4.052 -16.561 1.00 98.44 92 ILE A N 1
ATOM 744 C CA . ILE A 1 92 ? 5.475 3.094 -16.994 1.00 98.44 92 ILE A CA 1
ATOM 745 C C . ILE A 1 92 ? 5.232 2.656 -18.441 1.00 98.44 92 ILE A C 1
ATOM 747 O O . ILE A 1 92 ? 6.151 2.661 -19.261 1.00 98.44 92 ILE A O 1
ATOM 751 N N . VAL A 1 93 ? 3.990 2.303 -18.793 1.00 98.44 93 VAL A N 1
ATOM 752 C CA . VAL A 1 93 ? 3.647 1.900 -20.166 1.00 98.44 93 VAL A CA 1
ATOM 753 C C . VAL A 1 93 ? 3.887 3.046 -21.147 1.00 98.44 93 VAL A C 1
ATOM 755 O O . VAL A 1 93 ? 4.386 2.819 -22.252 1.00 98.44 93 VAL A O 1
ATOM 758 N N . LYS A 1 94 ? 3.544 4.279 -20.770 1.00 98.25 94 LYS A N 1
ATOM 759 C CA . LYS A 1 94 ? 3.758 5.456 -21.615 1.00 98.25 94 LYS A CA 1
ATOM 760 C C . LYS A 1 94 ? 5.245 5.744 -21.819 1.00 98.25 94 LYS A C 1
ATOM 762 O O . LYS A 1 94 ? 5.652 5.981 -22.954 1.00 98.25 94 LYS A O 1
ATOM 767 N N . GLU A 1 95 ? 6.050 5.687 -20.764 1.00 98.12 95 GLU A N 1
ATOM 768 C CA . GLU A 1 95 ? 7.502 5.872 -20.839 1.00 98.12 95 GLU A CA 1
ATOM 769 C C . GLU A 1 95 ? 8.166 4.788 -21.689 1.00 98.12 95 GLU A C 1
ATOM 771 O O . GLU A 1 95 ? 8.956 5.105 -22.578 1.00 98.12 95 GLU A O 1
ATOM 776 N N . ALA A 1 96 ? 7.778 3.525 -21.499 1.00 98.06 96 ALA A N 1
ATOM 777 C CA . ALA A 1 96 ? 8.280 2.411 -22.295 1.00 98.06 96 ALA A CA 1
ATOM 778 C C . ALA A 1 96 ? 7.977 2.586 -23.792 1.00 98.06 96 ALA A C 1
ATOM 780 O O . ALA A 1 96 ? 8.829 2.296 -24.630 1.00 98.06 96 ALA A O 1
ATOM 781 N N . ARG A 1 97 ? 6.788 3.101 -24.142 1.00 97.94 97 ARG A N 1
ATOM 782 C CA . ARG A 1 97 ? 6.433 3.411 -25.538 1.00 97.94 97 ARG A CA 1
ATOM 783 C C . ARG A 1 97 ? 7.309 4.517 -26.118 1.00 97.94 97 ARG A C 1
ATOM 785 O O . ARG A 1 97 ? 7.844 4.343 -27.204 1.00 97.94 97 ARG A O 1
ATOM 792 N N . VAL A 1 98 ? 7.498 5.615 -25.384 1.00 98.38 98 VAL A N 1
ATOM 793 C CA . VAL A 1 98 ? 8.351 6.730 -25.833 1.00 98.38 98 VAL A CA 1
ATOM 794 C C . VAL A 1 98 ? 9.798 6.273 -26.029 1.00 98.38 98 VAL A C 1
ATOM 796 O O . VAL A 1 98 ? 10.419 6.623 -27.032 1.00 98.38 98 VAL A O 1
ATOM 799 N N . ALA A 1 99 ? 10.327 5.465 -25.108 1.00 98.12 99 ALA A N 1
ATOM 800 C CA . ALA A 1 99 ? 11.663 4.893 -25.234 1.00 98.12 99 ALA A CA 1
ATOM 801 C C . ALA A 1 99 ? 11.772 3.980 -26.465 1.00 98.12 99 ALA A C 1
ATOM 803 O O . ALA A 1 99 ? 12.696 4.133 -27.262 1.00 98.12 99 ALA A O 1
ATOM 804 N N . ALA A 1 100 ? 10.802 3.082 -26.667 1.00 98.19 100 ALA A N 1
ATOM 805 C CA . ALA A 1 100 ? 10.770 2.190 -27.824 1.00 98.19 100 ALA A CA 1
ATOM 806 C C . ALA A 1 100 ? 10.713 2.959 -29.155 1.00 98.19 100 ALA A C 1
ATOM 808 O O . ALA A 1 100 ? 11.458 2.638 -30.080 1.00 98.19 100 ALA A O 1
ATOM 809 N N . ASP A 1 101 ? 9.886 4.003 -29.243 1.00 98.00 101 ASP A N 1
ATOM 810 C CA . ASP A 1 101 ? 9.814 4.861 -30.428 1.00 98.00 101 ASP A CA 1
ATOM 811 C C . ASP A 1 101 ? 11.155 5.576 -30.682 1.00 98.00 101 ASP A C 1
ATOM 813 O O . ASP A 1 101 ? 11.622 5.646 -31.822 1.00 98.00 101 ASP A O 1
ATOM 817 N N . GLY A 1 102 ? 11.827 6.044 -29.624 1.00 98.31 102 GLY A N 1
ATOM 818 C CA . GLY A 1 102 ? 13.160 6.649 -29.710 1.00 98.31 102 GLY A CA 1
ATOM 819 C C . GLY A 1 102 ? 14.241 5.691 -30.228 1.00 98.31 102 GLY A C 1
ATOM 820 O O . GLY A 1 102 ? 15.069 6.076 -31.064 1.00 98.31 102 GLY A O 1
ATOM 821 N N . GLU A 1 103 ? 14.209 4.435 -29.784 1.00 98.31 103 GLU A N 1
ATOM 822 C CA . GLU A 1 103 ? 15.103 3.377 -30.266 1.00 98.31 103 GLU A CA 1
ATOM 823 C C . GLU A 1 103 ? 14.840 3.042 -31.739 1.00 98.31 103 GLU A C 1
ATOM 825 O O . GLU A 1 103 ? 15.777 2.961 -32.539 1.00 98.31 103 GLU A O 1
ATOM 830 N N . ILE A 1 104 ? 13.569 2.935 -32.144 1.00 98.25 104 ILE A N 1
ATOM 831 C CA . ILE A 1 104 ? 13.188 2.688 -33.543 1.00 98.25 104 ILE A CA 1
ATOM 832 C C . ILE A 1 104 ? 13.692 3.813 -34.451 1.00 98.25 104 ILE A C 1
ATOM 834 O O . ILE A 1 104 ? 14.260 3.540 -35.513 1.00 98.25 104 ILE A O 1
ATOM 838 N N . GLU A 1 105 ? 13.529 5.073 -34.051 1.00 98.25 105 GLU A N 1
ATOM 839 C CA . GLU A 1 105 ? 14.028 6.210 -34.828 1.00 98.25 105 GLU A CA 1
ATOM 840 C C . GLU A 1 105 ? 15.558 6.221 -34.924 1.00 98.25 105 GLU A C 1
ATOM 842 O O . GLU A 1 105 ? 16.125 6.523 -35.979 1.00 98.25 105 GLU A O 1
ATOM 847 N N . THR A 1 106 ? 16.252 5.827 -33.858 1.00 98.25 106 THR A N 1
ATOM 848 C CA . THR A 1 106 ? 17.713 5.688 -33.875 1.00 98.25 106 THR A CA 1
ATOM 849 C C . THR A 1 106 ? 18.160 4.580 -34.826 1.00 98.25 106 THR A C 1
ATOM 851 O O . THR A 1 106 ? 19.020 4.824 -35.678 1.00 98.25 106 THR A O 1
ATOM 854 N N . ALA A 1 107 ? 17.519 3.412 -34.776 1.00 98.00 107 ALA A N 1
ATOM 855 C CA . ALA A 1 107 ? 17.784 2.310 -35.696 1.00 98.00 107 ALA A CA 1
ATOM 856 C C . ALA A 1 107 ? 17.497 2.695 -37.160 1.00 98.00 107 ALA A C 1
ATOM 858 O O . ALA A 1 107 ? 18.281 2.379 -38.058 1.00 98.00 107 ALA A O 1
ATOM 859 N N . ARG A 1 108 ? 16.415 3.443 -37.421 1.00 98.19 108 ARG A N 1
ATOM 860 C CA . ARG A 1 108 ? 16.095 3.973 -38.760 1.00 98.19 108 ARG A CA 1
ATOM 861 C C . ARG A 1 108 ? 17.182 4.910 -39.275 1.00 98.19 108 ARG A C 1
ATOM 863 O O . ARG A 1 108 ? 17.604 4.769 -40.424 1.00 98.19 108 ARG A O 1
ATOM 870 N N . ARG A 1 109 ? 17.670 5.833 -38.439 1.00 98.38 109 ARG A N 1
ATOM 871 C CA . A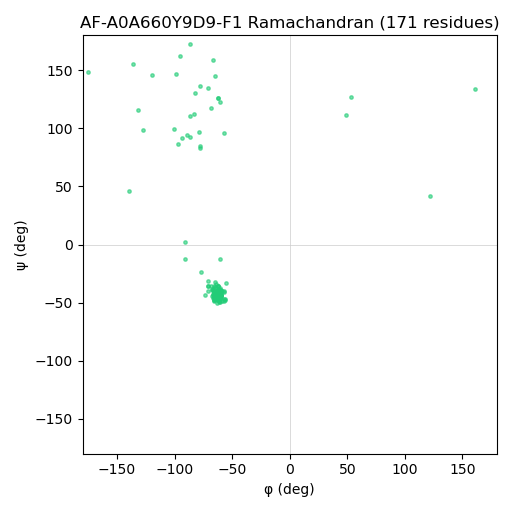RG A 1 109 ? 18.779 6.734 -38.800 1.00 98.38 109 ARG A CA 1
ATOM 872 C C . ARG A 1 109 ? 20.052 5.960 -39.131 1.00 98.38 109 ARG A C 1
ATOM 874 O O . ARG A 1 109 ? 20.665 6.227 -40.162 1.00 98.38 109 ARG A O 1
ATOM 881 N N . GLN A 1 110 ? 20.409 4.974 -38.310 1.00 98.25 110 GLN A N 1
ATOM 882 C CA . GLN A 1 110 ? 21.566 4.110 -38.560 1.00 98.25 110 GLN A CA 1
ATOM 883 C C . GLN A 1 110 ? 21.421 3.334 -39.872 1.00 98.25 110 GLN A C 1
ATOM 885 O O . GLN A 1 110 ? 22.354 3.299 -40.668 1.00 98.25 110 GLN A O 1
ATOM 890 N N . LEU A 1 111 ? 20.238 2.779 -40.154 1.00 98.25 111 LEU A N 1
ATOM 891 C CA . LEU A 1 111 ? 19.972 2.078 -41.410 1.00 98.25 111 LEU A CA 1
ATOM 892 C C . LEU A 1 111 ? 20.158 2.989 -42.630 1.00 98.25 111 LEU A C 1
ATOM 894 O O . LEU A 1 111 ? 20.733 2.568 -43.634 1.00 98.25 111 LEU A O 1
ATOM 898 N N . VAL A 1 112 ? 19.665 4.230 -42.562 1.00 98.31 112 VAL A N 1
ATOM 899 C CA . VAL A 1 112 ? 19.856 5.217 -43.636 1.00 98.31 112 VAL A CA 1
ATOM 900 C C . VAL A 1 112 ? 21.338 5.530 -43.823 1.00 98.31 112 VAL A C 1
ATOM 902 O O . VAL A 1 112 ? 21.792 5.579 -44.966 1.00 98.31 112 VAL A O 1
ATOM 905 N N . GLN A 1 113 ? 22.092 5.695 -42.734 1.00 98.38 113 GLN A N 1
ATOM 906 C CA . GLN A 1 113 ? 23.528 5.952 -42.806 1.00 98.38 113 GLN A CA 1
ATOM 907 C C . GLN A 1 113 ? 24.279 4.781 -43.444 1.00 98.38 113 GLN A C 1
ATOM 909 O O . GLN A 1 113 ? 24.966 4.978 -44.438 1.00 98.38 113 GLN A O 1
ATOM 914 N N . ILE A 1 114 ? 24.043 3.553 -42.977 1.00 98.31 114 ILE A N 1
ATOM 915 C CA . ILE A 1 114 ? 24.664 2.343 -43.536 1.00 98.31 114 ILE A CA 1
ATOM 916 C C . ILE A 1 114 ? 24.363 2.211 -45.034 1.00 98.31 114 ILE A C 1
ATOM 918 O O . ILE A 1 114 ? 25.238 1.860 -45.821 1.00 98.31 114 ILE A O 1
ATOM 922 N N . LYS A 1 115 ? 23.130 2.510 -45.467 1.00 98.06 115 LYS A N 1
ATOM 923 C CA . LYS A 1 115 ? 22.780 2.489 -46.896 1.00 98.06 115 LYS A CA 1
ATOM 924 C C . LYS A 1 115 ? 23.585 3.502 -47.710 1.00 98.06 115 LYS A C 1
ATOM 926 O O . LYS A 1 115 ? 23.968 3.174 -48.831 1.00 98.06 115 LYS A O 1
ATOM 931 N N . ARG A 1 116 ? 23.829 4.702 -47.173 1.00 98.25 116 ARG A N 1
ATOM 932 C CA . ARG A 1 116 ? 24.687 5.708 -47.820 1.00 98.25 116 ARG A CA 1
ATOM 933 C C . ARG A 1 116 ? 26.127 5.223 -47.886 1.00 98.25 116 ARG A C 1
ATOM 935 O O . ARG A 1 116 ? 26.678 5.179 -48.979 1.00 98.25 116 ARG A O 1
ATOM 942 N N . ASP A 1 117 ? 26.661 4.733 -46.772 1.00 98.25 117 ASP A N 1
ATOM 943 C CA . ASP A 1 117 ? 28.028 4.217 -46.702 1.00 98.25 117 ASP A CA 1
ATOM 944 C C . ASP A 1 117 ? 28.248 3.084 -47.721 1.00 98.25 117 ASP A C 1
ATOM 946 O O . ASP A 1 117 ? 29.270 3.044 -48.399 1.00 98.25 117 ASP A O 1
ATOM 950 N N . ILE A 1 118 ? 27.263 2.193 -47.910 1.00 98.25 118 ILE A N 1
ATOM 951 C CA . ILE A 1 118 ? 27.312 1.136 -48.937 1.00 98.25 118 ILE A CA 1
ATOM 952 C C . ILE A 1 118 ? 27.403 1.718 -50.354 1.00 98.25 118 ILE A C 1
ATOM 954 O O . ILE A 1 118 ? 28.142 1.186 -51.186 1.00 98.25 118 ILE A O 1
ATOM 958 N N . ILE A 1 119 ? 26.631 2.765 -50.658 1.00 98.06 119 ILE A N 1
ATOM 959 C CA . ILE A 1 119 ? 26.660 3.424 -51.971 1.00 98.06 119 ILE A CA 1
ATOM 960 C C . ILE A 1 119 ? 28.027 4.078 -52.189 1.00 98.06 119 ILE A C 1
ATOM 962 O O . ILE A 1 119 ? 28.651 3.855 -53.227 1.00 98.06 119 ILE A O 1
ATOM 966 N N . ASP A 1 120 ? 28.529 4.802 -51.193 1.00 98.12 120 ASP A N 1
ATOM 967 C CA . ASP A 1 120 ? 29.825 5.476 -51.264 1.00 98.12 120 ASP A CA 1
ATOM 968 C C . ASP A 1 120 ? 30.970 4.473 -51.448 1.00 98.12 120 ASP A C 1
ATOM 970 O O . ASP A 1 120 ? 31.844 4.669 -52.295 1.00 98.12 120 ASP A O 1
ATOM 974 N N . LEU A 1 121 ? 30.928 3.337 -50.745 1.00 98.31 121 LEU A N 1
ATOM 975 C CA . LEU A 1 121 ? 31.930 2.279 -50.873 1.00 98.31 121 LEU A CA 1
ATOM 976 C C . LEU A 1 121 ? 31.909 1.618 -52.260 1.00 98.31 121 LEU A C 1
ATOM 978 O O . LEU A 1 121 ? 32.960 1.262 -52.799 1.00 98.31 121 LEU A O 1
ATOM 982 N N . ARG A 1 122 ? 30.724 1.471 -52.871 1.00 97.69 122 ARG A N 1
ATOM 983 C CA . ARG A 1 122 ? 30.591 0.980 -54.254 1.00 97.69 122 ARG A CA 1
ATOM 984 C C . ARG A 1 122 ? 31.189 1.965 -55.253 1.00 97.69 122 ARG A C 1
ATOM 986 O O . ARG A 1 122 ? 31.989 1.545 -56.086 1.00 97.69 122 ARG A O 1
ATOM 993 N N . ASN A 1 123 ? 30.886 3.253 -55.115 1.00 97.88 123 ASN A N 1
ATOM 994 C CA . ASN A 1 123 ? 31.456 4.302 -55.965 1.00 97.88 123 ASN A CA 1
ATOM 995 C C . ASN A 1 123 ? 32.985 4.373 -55.820 1.00 97.88 123 ASN A C 1
ATOM 997 O O . ASN A 1 123 ? 33.711 4.501 -56.811 1.00 97.88 123 ASN A O 1
ATOM 1001 N N . TYR A 1 124 ? 33.489 4.231 -54.590 1.00 97.81 124 TYR A N 1
ATOM 1002 C CA . TYR A 1 124 ? 34.921 4.169 -54.312 1.00 97.81 124 TYR A CA 1
ATOM 1003 C C . TYR A 1 124 ? 35.575 2.970 -55.006 1.00 97.81 124 TYR A C 1
ATOM 1005 O O . TYR A 1 124 ? 36.586 3.130 -55.693 1.00 97.81 124 TYR A O 1
ATOM 1013 N N . LYS A 1 125 ? 34.966 1.781 -54.899 1.00 98.00 125 LYS A N 1
ATOM 1014 C CA . LYS A 1 125 ? 35.421 0.570 -55.594 1.00 98.00 125 LYS A CA 1
ATOM 1015 C C . LYS A 1 125 ? 35.475 0.777 -57.109 1.00 98.00 125 LYS A C 1
ATOM 1017 O O . LYS A 1 125 ? 36.479 0.431 -57.727 1.00 98.00 125 LYS A O 1
ATOM 1022 N N . GLU A 1 126 ? 34.418 1.309 -57.715 1.00 97.69 126 GLU A N 1
ATOM 1023 C CA . GLU A 1 126 ? 34.362 1.537 -59.166 1.00 97.69 126 GLU A CA 1
ATOM 1024 C C . GLU A 1 126 ? 35.450 2.509 -59.628 1.00 97.69 126 GLU A C 1
ATOM 1026 O O . GLU A 1 126 ? 36.188 2.218 -60.573 1.00 97.69 126 GLU A O 1
ATOM 1031 N N . THR A 1 127 ? 35.621 3.613 -58.899 1.00 97.94 127 THR A N 1
ATOM 1032 C CA . THR A 1 127 ? 36.665 4.607 -59.170 1.00 97.94 127 THR A CA 1
ATOM 1033 C C . THR A 1 127 ? 38.063 4.004 -59.038 1.00 97.94 127 THR A C 1
ATOM 1035 O O . THR A 1 127 ? 38.925 4.245 -59.883 1.00 97.94 127 THR A O 1
ATOM 1038 N N . PHE A 1 128 ? 38.300 3.196 -58.003 1.00 98.06 128 PHE A N 1
ATOM 1039 C CA . PHE A 1 128 ? 39.575 2.515 -57.792 1.00 98.06 128 PHE A CA 1
ATOM 1040 C C . PHE A 1 128 ? 39.901 1.553 -58.942 1.00 98.06 128 PHE A C 1
ATOM 1042 O O . PHE A 1 128 ? 40.999 1.609 -59.494 1.00 98.06 128 PHE A O 1
ATOM 1049 N N . ILE A 1 129 ? 38.935 0.726 -59.359 1.00 97.75 129 ILE A N 1
ATOM 1050 C CA . ILE A 1 129 ? 39.102 -0.198 -60.491 1.00 97.75 129 ILE A CA 1
ATOM 1051 C C . ILE A 1 129 ? 39.413 0.571 -61.781 1.00 97.75 129 ILE A C 1
ATOM 1053 O O . ILE A 1 129 ? 40.302 0.167 -62.530 1.00 97.75 129 ILE A O 1
ATOM 1057 N N . ALA A 1 130 ? 38.710 1.676 -62.048 1.00 97.44 130 ALA A N 1
ATOM 1058 C CA . ALA A 1 130 ? 38.957 2.501 -63.228 1.00 97.44 130 ALA A CA 1
ATOM 1059 C C . ALA A 1 130 ? 40.375 3.098 -63.225 1.00 97.44 130 ALA A C 1
ATOM 1061 O O . ALA A 1 130 ? 41.080 3.007 -64.231 1.00 97.44 130 ALA A O 1
ATOM 1062 N N . ARG A 1 131 ? 40.823 3.639 -62.083 1.00 97.25 131 ARG A N 1
ATOM 1063 C CA . ARG A 1 131 ? 42.183 4.180 -61.917 1.00 97.25 131 ARG A CA 1
ATOM 1064 C C . ARG A 1 131 ? 43.254 3.112 -62.103 1.00 97.25 131 ARG A C 1
ATOM 1066 O O . ARG A 1 131 ? 44.227 3.353 -62.808 1.00 97.25 131 ARG A O 1
ATOM 1073 N N . LEU A 1 132 ? 43.059 1.930 -61.519 1.00 97.69 132 LEU A N 1
ATOM 1074 C CA . LEU A 1 132 ? 44.005 0.826 -61.652 1.00 97.69 132 LEU A CA 1
ATOM 1075 C C . LEU A 1 132 ? 44.111 0.353 -63.108 1.00 97.69 132 LEU A C 1
ATOM 1077 O O . LEU A 1 132 ? 45.213 0.171 -63.612 1.00 97.69 132 LEU A O 1
ATOM 1081 N N . ARG A 1 133 ? 42.979 0.219 -63.813 1.00 97.12 133 ARG A N 1
ATOM 1082 C CA . ARG A 1 133 ? 42.972 -0.124 -65.245 1.00 97.12 133 ARG A CA 1
ATOM 1083 C C . ARG A 1 133 ? 43.705 0.912 -66.090 1.00 97.12 133 ARG A C 1
ATOM 1085 O O . ARG A 1 133 ? 44.465 0.523 -66.971 1.00 97.12 133 ARG A O 1
ATOM 1092 N N . ALA A 1 134 ? 43.486 2.200 -65.826 1.00 96.88 134 ALA A N 1
ATOM 1093 C CA . ALA A 1 134 ? 44.184 3.275 -66.526 1.00 96.88 134 ALA A CA 1
ATOM 1094 C C . ALA A 1 134 ? 45.704 3.203 -66.299 1.00 96.88 134 ALA A C 1
ATOM 1096 O O . ALA A 1 134 ? 46.457 3.284 -67.262 1.00 96.88 134 ALA A O 1
ATOM 1097 N N . LEU A 1 135 ? 46.138 2.959 -65.057 1.00 97.31 135 LEU A N 1
ATOM 1098 C CA . LEU A 1 135 ? 47.553 2.805 -64.706 1.00 97.31 135 LEU A CA 1
ATOM 1099 C C . LEU A 1 135 ? 48.198 1.588 -65.390 1.00 97.31 135 LEU A C 1
ATOM 1101 O O . LEU A 1 135 ? 49.282 1.688 -65.959 1.00 97.31 135 LEU A O 1
ATOM 1105 N N . CYS A 1 136 ? 47.531 0.430 -65.373 1.00 96.62 136 CYS A N 1
ATOM 1106 C CA . CYS A 1 136 ? 48.030 -0.753 -66.075 1.00 96.62 136 CYS A CA 1
ATOM 1107 C C . CYS A 1 136 ? 48.136 -0.502 -67.583 1.00 96.62 136 CYS A C 1
ATOM 1109 O O . CYS A 1 136 ? 49.132 -0.878 -68.191 1.00 96.62 136 CYS A O 1
ATOM 1111 N N . ARG A 1 137 ? 47.138 0.162 -68.181 1.00 96.31 137 ARG A N 1
ATOM 1112 C CA . ARG A 1 137 ? 47.152 0.496 -69.607 1.00 96.31 137 ARG A CA 1
ATOM 1113 C C . ARG A 1 137 ? 48.314 1.422 -69.965 1.00 96.31 137 ARG A C 1
ATOM 1115 O O . ARG A 1 137 ? 49.020 1.120 -70.917 1.00 96.31 137 ARG A O 1
ATOM 1122 N N . SER A 1 138 ? 48.563 2.472 -69.178 1.00 96.44 138 SER A N 1
ATOM 1123 C CA . SER A 1 138 ? 49.706 3.362 -69.422 1.00 96.44 138 SER A CA 1
ATOM 1124 C C . SER A 1 138 ? 51.049 2.636 -69.314 1.00 96.44 138 SER A C 1
ATOM 1126 O O . SER A 1 138 ? 51.967 2.936 -70.067 1.00 96.44 138 SER A O 1
ATOM 1128 N N . HIS A 1 139 ? 51.177 1.662 -68.405 1.00 94.81 139 HIS A N 1
ATOM 1129 C CA . HIS A 1 139 ? 52.399 0.859 -68.301 1.00 94.81 139 HIS A CA 1
ATOM 1130 C C . 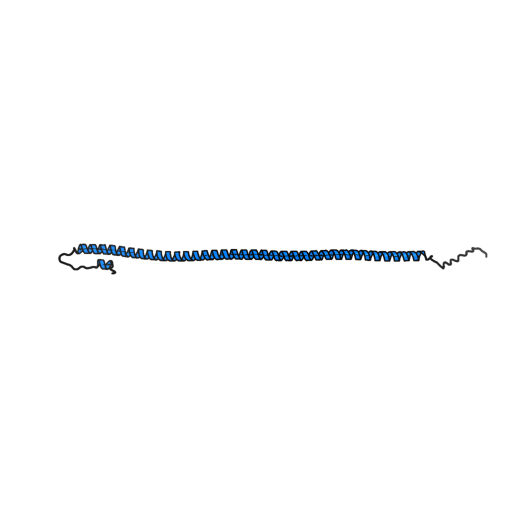HIS A 1 139 ? 52.579 -0.114 -69.470 1.00 94.81 139 HIS A C 1
ATOM 1132 O O . HIS A 1 139 ? 53.706 -0.308 -69.911 1.00 94.81 139 HIS A O 1
ATOM 1138 N N . ILE A 1 140 ? 51.495 -0.696 -69.989 1.00 94.19 140 ILE A N 1
ATOM 1139 C CA . ILE A 1 140 ? 51.547 -1.540 -71.192 1.00 94.19 140 ILE A CA 1
ATOM 1140 C C . ILE A 1 140 ? 51.970 -0.709 -72.408 1.00 94.19 140 ILE A C 1
ATOM 1142 O O . ILE A 1 140 ? 52.855 -1.132 -73.141 1.00 94.19 140 ILE A O 1
ATOM 1146 N N . GLU A 1 141 ? 51.380 0.474 -72.599 1.00 93.12 141 GLU A N 1
ATOM 1147 C CA . GLU A 1 141 ? 51.723 1.375 -73.711 1.00 93.12 141 GLU A CA 1
ATOM 1148 C C . GLU A 1 141 ? 53.201 1.806 -73.653 1.00 93.12 141 GLU A C 1
ATOM 1150 O O . GLU A 1 141 ? 53.880 1.829 -74.675 1.00 93.12 141 GLU A O 1
ATOM 1155 N N . LEU A 1 142 ? 53.727 2.069 -72.453 1.00 92.75 142 LEU A N 1
ATOM 1156 C CA . LEU A 1 142 ? 55.142 2.377 -72.243 1.00 92.75 142 LEU A CA 1
ATOM 1157 C C . LEU A 1 142 ? 56.055 1.185 -72.575 1.00 92.75 142 LEU A C 1
ATOM 1159 O O . LEU A 1 142 ? 57.068 1.378 -73.236 1.00 92.75 142 LEU A O 1
ATOM 1163 N N . LEU A 1 143 ? 55.709 -0.037 -72.154 1.00 90.94 143 LEU A N 1
ATOM 1164 C CA . LEU A 1 143 ? 56.495 -1.234 -72.486 1.00 90.94 143 LEU A CA 1
ATOM 1165 C C . LEU A 1 143 ? 56.527 -1.495 -73.995 1.00 90.94 143 LEU A C 1
ATOM 1167 O O . LEU A 1 143 ? 57.588 -1.773 -74.535 1.00 90.94 143 LEU A O 1
ATOM 1171 N N . GLN A 1 144 ? 55.389 -1.337 -74.674 1.00 89.81 144 GLN A N 1
ATOM 1172 C CA . GLN A 1 144 ? 55.308 -1.477 -76.130 1.00 89.81 144 GLN A CA 1
ATOM 1173 C C . GLN A 1 144 ? 56.173 -0.447 -76.864 1.00 89.81 144 GLN A C 1
ATOM 1175 O O . GLN A 1 144 ? 56.756 -0.772 -77.893 1.00 89.81 144 GLN A O 1
ATOM 1180 N N . ALA A 1 145 ? 56.272 0.780 -76.343 1.00 86.69 145 ALA A N 1
ATOM 1181 C CA . ALA A 1 145 ? 57.164 1.792 -76.903 1.00 86.69 145 ALA A CA 1
ATOM 1182 C C . ALA A 1 145 ? 58.646 1.399 -76.754 1.00 86.69 145 ALA A C 1
ATOM 1184 O O . ALA A 1 145 ? 59.400 1.542 -77.710 1.00 86.69 145 ALA A O 1
ATOM 1185 N N . PHE A 1 146 ? 59.049 0.846 -75.603 1.00 82.12 146 PHE A N 1
ATOM 1186 C CA . PHE A 1 146 ? 60.417 0.342 -75.408 1.00 82.12 146 PHE A CA 1
ATOM 1187 C C . PHE A 1 146 ? 60.745 -0.853 -76.313 1.00 82.12 146 PHE A C 1
ATOM 1189 O O . PHE A 1 146 ? 61.827 -0.895 -76.887 1.00 82.12 146 PHE A O 1
ATOM 1196 N N . GLU A 1 147 ? 59.813 -1.794 -76.488 1.00 78.25 147 GLU A N 1
ATOM 1197 C CA . GLU A 1 147 ? 59.999 -2.936 -77.398 1.00 78.25 147 GLU A CA 1
ATOM 1198 C C . GLU A 1 147 ? 60.179 -2.485 -78.862 1.00 78.25 147 GLU A C 1
ATOM 1200 O O . GLU A 1 147 ? 60.972 -3.073 -79.591 1.00 78.25 147 GLU A O 1
ATOM 1205 N N . GLN A 1 148 ? 59.493 -1.418 -79.292 1.00 70.06 148 GLN A N 1
ATOM 1206 C CA . GLN A 1 148 ? 59.654 -0.854 -80.640 1.00 70.06 148 GLN A CA 1
ATOM 1207 C C . GLN A 1 148 ? 60.996 -0.132 -80.839 1.00 70.06 148 GLN A C 1
ATOM 1209 O O . GLN A 1 148 ? 61.563 -0.208 -81.926 1.00 70.06 148 GLN A O 1
ATOM 1214 N N . GLU A 1 149 ? 61.521 0.543 -79.812 1.00 62.16 149 GLU A N 1
ATOM 1215 C CA . GLU A 1 149 ? 62.849 1.176 -79.871 1.00 62.16 149 GLU A CA 1
ATOM 1216 C C . GLU A 1 149 ? 63.986 0.139 -79.945 1.00 62.16 149 GLU A C 1
ATOM 1218 O O . GLU A 1 149 ? 64.966 0.360 -80.660 1.00 62.16 149 GLU A O 1
ATOM 1223 N N . ASP A 1 150 ? 63.842 -1.007 -79.272 1.00 58.56 150 ASP A N 1
ATOM 1224 C CA . ASP A 1 150 ? 64.816 -2.107 -79.328 1.00 58.56 150 ASP A CA 1
ATOM 1225 C C . ASP A 1 150 ? 64.816 -2.840 -80.690 1.00 58.56 150 ASP A C 1
ATOM 1227 O O . ASP A 1 150 ? 65.871 -3.293 -81.139 1.00 58.56 150 ASP A O 1
ATOM 1231 N N . ASP A 1 151 ? 63.674 -2.915 -81.389 1.00 56.97 151 ASP A N 1
ATOM 1232 C CA . ASP A 1 151 ? 63.572 -3.516 -82.733 1.00 56.97 151 ASP A CA 1
ATOM 1233 C C . ASP A 1 151 ? 64.110 -2.598 -83.860 1.00 56.97 151 ASP A C 1
ATOM 1235 O O . ASP A 1 151 ? 64.510 -3.085 -84.924 1.00 56.97 151 ASP A O 1
ATOM 1239 N N . GLU A 1 152 ? 64.155 -1.273 -83.656 1.00 54.88 152 GLU A N 1
ATOM 1240 C CA . GLU A 1 152 ? 64.611 -0.295 -84.664 1.00 54.88 152 GLU A CA 1
ATOM 1241 C C . GLU A 1 152 ? 66.116 0.029 -84.607 1.00 54.88 152 GLU A C 1
ATOM 1243 O O . GLU A 1 152 ? 66.665 0.605 -85.554 1.00 54.88 152 GLU A O 1
ATOM 1248 N N . ALA A 1 153 ? 66.821 -0.373 -83.548 1.00 52.81 153 ALA A N 1
ATOM 1249 C CA . ALA A 1 153 ? 68.263 -0.188 -83.433 1.00 52.81 153 ALA A CA 1
ATOM 1250 C C . ALA A 1 153 ? 69.012 -1.490 -83.779 1.00 52.81 153 ALA A C 1
ATOM 1252 O O . ALA A 1 153 ? 69.169 -2.356 -82.916 1.00 52.81 153 ALA A O 1
ATOM 1253 N N . PRO A 1 154 ? 69.567 -1.665 -85.000 1.00 49.09 154 PRO A N 1
ATOM 1254 C CA . PRO A 1 154 ? 70.526 -2.738 -85.207 1.00 49.09 154 PRO A CA 1
ATOM 1255 C C . PRO A 1 154 ? 71.699 -2.484 -84.261 1.00 49.09 154 PRO A C 1
ATOM 1257 O O . PRO A 1 154 ? 72.320 -1.420 -84.316 1.00 49.09 154 PRO A O 1
ATOM 1260 N N . ILE A 1 155 ? 72.000 -3.452 -83.393 1.00 58.28 155 ILE A N 1
ATOM 1261 C CA . ILE A 1 155 ? 73.186 -3.423 -82.536 1.00 58.28 155 ILE A CA 1
ATOM 1262 C C . ILE A 1 155 ? 74.408 -3.284 -83.456 1.00 58.28 155 ILE A C 1
ATOM 1264 O O . ILE A 1 155 ? 74.910 -4.262 -84.012 1.00 58.28 155 ILE A O 1
ATOM 1268 N N . ARG A 1 156 ? 74.892 -2.053 -83.652 1.00 55.38 156 ARG A N 1
ATOM 1269 C CA . ARG A 1 156 ? 76.183 -1.792 -84.284 1.00 55.38 156 ARG A CA 1
ATOM 1270 C C . ARG A 1 156 ? 77.253 -2.038 -83.236 1.00 55.38 156 ARG A C 1
ATOM 1272 O O . ARG A 1 156 ? 77.570 -1.163 -82.437 1.00 55.38 156 ARG A O 1
ATOM 1279 N N . ILE A 1 157 ? 77.829 -3.234 -83.263 1.00 59.53 157 ILE A N 1
ATOM 1280 C CA . ILE A 1 157 ? 79.162 -3.444 -82.702 1.00 59.53 157 ILE A CA 1
ATOM 1281 C C . ILE A 1 157 ? 80.157 -2.901 -83.737 1.00 59.53 157 ILE A C 1
ATOM 1283 O O . ILE A 1 157 ? 80.628 -3.629 -84.606 1.00 59.53 157 ILE A O 1
ATOM 1287 N N . GLU A 1 158 ? 80.422 -1.594 -83.704 1.00 46.03 158 GLU A N 1
ATOM 1288 C CA . GLU A 1 158 ? 81.535 -0.995 -84.449 1.00 46.03 158 GLU A CA 1
ATOM 1289 C C . GLU A 1 158 ? 82.821 -1.165 -83.627 1.00 46.03 158 GLU A C 1
ATOM 1291 O O . GLU A 1 158 ? 82.960 -0.577 -82.556 1.00 46.03 158 GLU A O 1
ATOM 1296 N N . GLY A 1 159 ? 83.744 -1.996 -84.130 1.00 48.31 159 GLY A N 1
ATOM 1297 C CA . GLY A 1 159 ? 85.101 -2.139 -83.587 1.00 48.31 159 GLY A CA 1
ATOM 1298 C C . GLY A 1 159 ? 85.517 -3.543 -83.133 1.00 48.31 159 GLY A C 1
ATOM 1299 O O . GLY A 1 159 ? 86.166 -3.669 -82.101 1.00 48.31 159 GLY A O 1
ATOM 1300 N N . MET A 1 160 ? 85.186 -4.602 -83.880 1.00 48.03 160 MET A N 1
ATOM 1301 C CA . MET A 1 160 ? 86.044 -5.796 -83.905 1.00 48.03 160 MET A CA 1
ATOM 1302 C C . MET A 1 160 ? 87.080 -5.613 -85.020 1.00 48.03 160 MET A C 1
ATOM 1304 O O . MET A 1 160 ? 86.808 -5.942 -86.170 1.00 48.03 160 MET A O 1
ATOM 1308 N N . GLU A 1 161 ? 88.264 -5.100 -84.687 1.00 43.16 161 GLU A N 1
ATOM 1309 C CA . GLU A 1 161 ? 89.461 -5.360 -85.493 1.00 43.16 161 GLU A CA 1
ATOM 1310 C C . GLU A 1 161 ? 90.079 -6.670 -84.992 1.00 43.16 161 GLU A C 1
ATOM 1312 O O . GLU A 1 161 ? 90.845 -6.706 -84.032 1.00 43.16 161 GLU A O 1
ATOM 1317 N N . LEU A 1 162 ? 89.682 -7.773 -85.627 1.00 47.78 162 LEU A N 1
ATOM 1318 C CA . LEU A 1 162 ? 90.511 -8.968 -85.713 1.00 47.78 162 LEU A CA 1
ATOM 1319 C C . LEU A 1 162 ? 91.286 -8.856 -87.027 1.00 47.78 162 LEU A C 1
ATOM 1321 O O . LEU A 1 162 ? 90.792 -9.268 -88.075 1.00 47.78 162 LEU A O 1
ATOM 1325 N N . GLU A 1 163 ? 92.487 -8.281 -86.987 1.00 40.97 163 GLU A N 1
ATOM 1326 C CA . GLU A 1 163 ? 93.476 -8.537 -88.035 1.00 40.97 163 GLU A CA 1
ATOM 1327 C C . GLU A 1 163 ? 94.116 -9.906 -87.767 1.00 40.97 163 GLU A C 1
ATOM 1329 O O . GLU A 1 163 ? 95.187 -10.024 -87.175 1.00 40.97 163 GLU A O 1
ATOM 1334 N N . GLU A 1 164 ? 93.436 -10.964 -88.204 1.00 43.16 164 GLU A N 1
ATOM 1335 C CA . GLU A 1 164 ? 94.123 -12.177 -88.638 1.00 43.16 164 GLU A CA 1
ATOM 1336 C C . GLU A 1 164 ? 94.474 -11.994 -90.112 1.00 43.16 164 GLU A C 1
ATOM 1338 O O . GLU A 1 164 ? 93.604 -12.008 -90.983 1.00 43.16 164 GLU A O 1
ATOM 1343 N N . ASN A 1 165 ? 95.763 -11.844 -90.404 1.00 42.66 165 ASN A N 1
ATOM 1344 C CA . ASN A 1 165 ? 96.272 -12.252 -91.701 1.00 42.66 165 ASN A CA 1
ATOM 1345 C C . ASN A 1 165 ? 97.462 -13.182 -91.481 1.00 42.66 165 ASN A C 1
ATOM 1347 O O . ASN A 1 165 ? 98.585 -12.764 -91.193 1.00 42.66 165 ASN A O 1
ATOM 1351 N N . GLU A 1 166 ? 97.161 -14.474 -91.575 1.00 49.59 166 GLU A N 1
ATOM 1352 C CA . GLU A 1 166 ? 98.125 -15.549 -91.708 1.00 49.59 166 GLU A CA 1
ATOM 1353 C C . GLU A 1 166 ? 98.911 -15.382 -93.015 1.00 49.59 166 GLU A C 1
ATOM 1355 O O . GLU A 1 166 ? 98.340 -15.395 -94.104 1.00 49.59 166 GLU A O 1
ATOM 1360 N N . GLN A 1 167 ? 100.239 -15.365 -92.930 1.00 44.09 167 GLN A N 1
ATOM 1361 C CA . GLN A 1 167 ? 101.043 -16.144 -93.868 1.00 44.09 16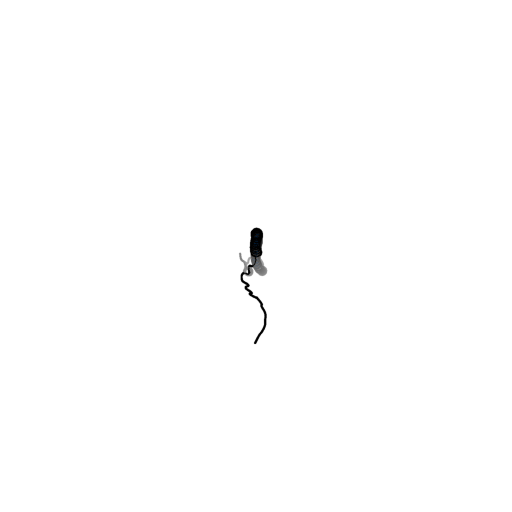7 GLN A CA 1
ATOM 1362 C C . GLN A 1 167 ? 102.084 -16.933 -93.084 1.00 44.09 167 GLN A C 1
ATOM 1364 O O . GLN A 1 167 ? 102.946 -16.385 -92.398 1.00 44.09 167 GLN A O 1
ATOM 1369 N N . GLY A 1 168 ? 101.933 -18.253 -93.166 1.00 46.47 168 GLY A N 1
ATOM 1370 C CA . GLY A 1 168 ? 102.798 -19.235 -92.548 1.00 46.47 168 GLY A CA 1
ATOM 1371 C C . GLY A 1 168 ? 104.222 -19.243 -93.109 1.00 46.47 168 GLY A C 1
ATOM 1372 O O . GLY A 1 168 ? 104.460 -19.032 -94.294 1.00 46.47 168 GLY A O 1
ATOM 1373 N N . SER A 1 169 ? 105.145 -19.522 -92.189 1.00 49.34 169 SER A N 1
ATOM 1374 C CA . SER A 1 169 ? 106.123 -20.615 -92.263 1.00 49.34 169 SER A CA 1
ATOM 1375 C C . SER A 1 169 ? 106.940 -20.798 -93.558 1.00 49.34 169 SER A C 1
ATOM 1377 O O . SER A 1 169 ? 106.464 -21.334 -94.552 1.00 49.34 169 SER A O 1
ATOM 1379 N N . MET A 1 170 ? 108.252 -20.534 -93.477 1.00 42.50 170 MET A N 1
ATOM 1380 C CA . MET A 1 170 ? 109.311 -21.562 -93.318 1.00 42.50 170 MET A CA 1
ATOM 1381 C C . MET A 1 170 ? 110.709 -21.028 -93.713 1.00 42.50 170 MET A C 1
ATOM 1383 O O . MET A 1 170 ? 110.878 -20.478 -94.792 1.00 42.50 170 MET A O 1
ATOM 1387 N N . SER A 1 171 ? 111.689 -21.314 -92.840 1.00 41.91 171 SER 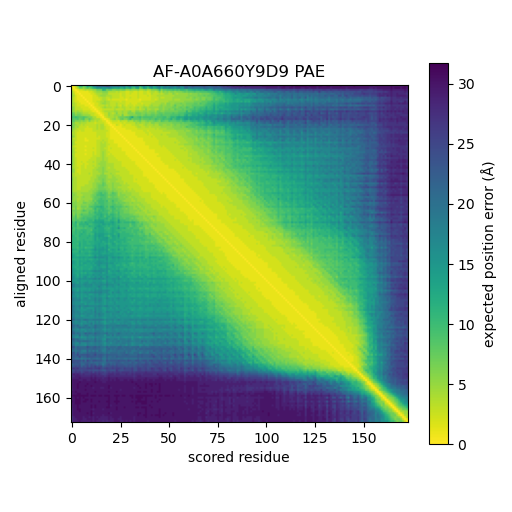A N 1
ATOM 1388 C CA . SER A 1 171 ? 113.099 -21.706 -93.088 1.00 41.91 171 SER A CA 1
ATOM 1389 C C . SER A 1 171 ? 114.026 -20.866 -93.989 1.00 41.91 171 SER A C 1
ATOM 1391 O O . SER A 1 171 ? 113.793 -20.758 -95.185 1.00 41.91 171 SER A O 1
ATOM 1393 N N . ASN A 1 172 ? 115.211 -20.474 -93.489 1.00 43.50 172 ASN A N 1
ATOM 1394 C CA . ASN A 1 172 ? 116.428 -21.314 -93.521 1.00 43.50 172 ASN A CA 1
ATOM 1395 C C . ASN A 1 172 ? 117.625 -20.663 -92.779 1.00 43.50 172 ASN A C 1
ATOM 1397 O O . ASN A 1 172 ? 117.751 -19.444 -92.819 1.00 43.50 172 ASN A O 1
ATOM 1401 N N . GLU A 1 173 ? 118.469 -21.529 -92.191 1.00 41.78 173 GLU A N 1
ATOM 1402 C CA . GLU A 1 173 ? 119.881 -21.380 -91.735 1.00 41.78 173 GLU A CA 1
ATOM 1403 C C . GLU A 1 173 ? 120.303 -20.264 -90.758 1.00 41.78 173 GLU A C 1
ATOM 1405 O O . GLU A 1 173 ? 120.351 -19.072 -91.126 1.00 41.78 173 GLU A O 1
#

pLDDT: mean 88.46, std 17.39, range [40.97, 98.44]

Sequence (173 aa):
MNITALDIRKQEFRKTLRGFDTEEVQVFLETAADAFEALTKENAAFRERIQRLEDSLAHYTKLEQTLQDTLVTAQQVTDSTRENARREADLIVKEARVAADGEIETARRQLVQIKRDIIDLRNYKETFIARLRALCRSHIELLQAFEQEDDEAPIRIEGMELEENEQGSMSNE

Solvent-accessible surface area (backbone atoms only — not comparable to full-atom values): 10042 Å² total; per-residue (Å²): 133,92,78,47,38,66,52,46,60,68,61,82,78,87,87,56,102,84,59,79,60,68,67,62,52,50,56,49,30,47,53,50,16,52,53,45,43,51,51,51,53,50,50,53,53,49,53,54,50,49,51,55,50,52,54,50,47,55,50,50,54,52,49,51,53,51,50,52,54,48,50,54,49,52,50,52,53,51,52,54,50,53,52,50,53,50,54,49,51,54,48,52,53,51,50,52,49,55,51,50,53,52,49,52,52,50,52,52,52,51,52,54,48,53,56,48,52,52,52,53,52,50,53,49,50,54,52,48,53,51,52,51,53,51,52,53,49,54,51,51,56,51,50,55,52,53,56,51,56,60,73,72,51,77,86,76,82,84,80,83,82,76,85,80,77,88,78,82,88,82,88,83,137

Mean predicted aligned error: 13.71 Å

Secondary structure (DSSP, 8-state):
----HHHHHT------TTPPPHHHHHHHHHHHHHHHHHHHHHHHHHHHHHHHHHHHHHHHHHHHHHHHHHHHHHHHHHHHHHHHHHHHHHHHHHHHHHHHHHHHHHHHHHHHHHHHHHHHHHHHHHHHHHHHHHHHHHHHHHHHHHHHHHHHS--------------------

Radius of gyration: 71.33 Å; Cα contacts (8 Å, |Δi|>4): 20; chains: 1; bounding box: 177×32×170 Å

Foldseek 3Di:
DDQALVNLLPDDDDDDPDDDDPVVSNVVSNVVSVVRVVVVVVVVVVVVVVVVVVVVVVVVVVVVVVVVVVVVVVVVVVVVVVVVVVVVVVVVVVVVVVVVVVVVVVVVVVVVVVVVVVVVVVVVVVVVVVVVVVVVVVVVVVVVVVVVVVVPDDPPPPDDPPPDDDDDDDDDD